Protein AF-A0A9D7LAS5-F1 (afdb_monomer_lite)

Radius of gyration: 12.35 Å; chains: 1; bounding box: 38×26×27 Å

Secondary structure (DSSP, 8-state):
--------TT--HHHHHHTT-S-SS-TTSS-HHHHHHHHHHHTT--HHHHHHHHT--HHHHHHHHHHHHHHHT-SSHHHHHHH--

Foldseek 3Di:
DDDPPPQDLPDDLQNLQVVVPDQLADPDLDDSNLSSLLVVLLVVDDLVRSCVVNNHDSVSSVVSCVVLCVSVVHDDSVVSSVPRD

pLDDT: mean 85.37, std 15.91, range [35.41, 98.0]

Sequence (85 aa):
MGALTHISATASWRELAAELAPAPFETGRLSPAEEVVCVHLRQGLSNREIAFALGKSERTVKNQVSACLAKYGVPTRARLIALLR

Structure (mmCIF, N/CA/C/O backbone):
data_AF-A0A9D7LAS5-F1
#
_entry.id   AF-A0A9D7LAS5-F1
#
loop_
_atom_site.group_PDB
_atom_site.id
_atom_site.type_symbol
_atom_site.label_atom_id
_atom_site.label_alt_id
_atom_site.label_comp_id
_atom_site.label_asym_id
_atom_site.label_entity_id
_atom_site.label_seq_id
_atom_site.pdbx_PDB_ins_code
_atom_site.Cartn_x
_atom_site.Cartn_y
_atom_site.Cartn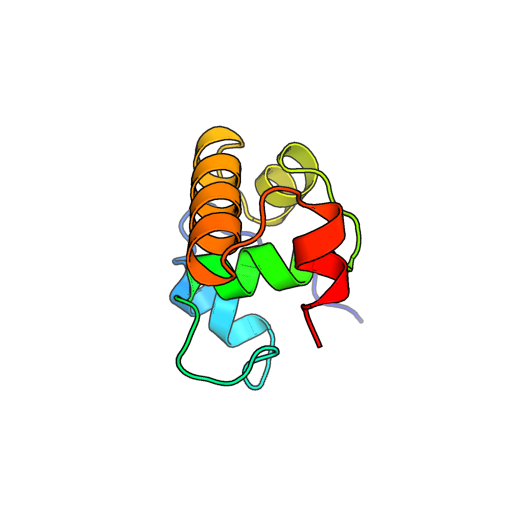_z
_atom_site.occupancy
_atom_site.B_iso_or_equiv
_atom_site.auth_seq_id
_atom_site.auth_comp_id
_atom_site.auth_asym_id
_atom_site.auth_atom_id
_atom_site.pdbx_PDB_model_num
ATOM 1 N N . MET A 1 1 ? -26.986 -10.818 1.899 1.00 35.41 1 MET A N 1
ATOM 2 C CA . MET A 1 1 ? -26.291 -10.833 3.205 1.00 35.41 1 MET A CA 1
ATOM 3 C C . MET A 1 1 ? -24.796 -10.697 2.947 1.00 35.41 1 MET A C 1
ATOM 5 O O . MET A 1 1 ? -24.113 -11.697 2.816 1.00 35.41 1 MET A O 1
ATOM 9 N N . GLY A 1 2 ? -24.305 -9.472 2.779 1.00 41.53 2 GLY A N 1
ATOM 10 C CA . GLY A 1 2 ? -22.875 -9.166 2.787 1.00 41.53 2 GLY A CA 1
ATOM 11 C C . GLY A 1 2 ? -22.724 -8.043 3.791 1.00 41.53 2 GLY A C 1
ATOM 12 O O . GLY A 1 2 ? -23.354 -7.003 3.611 1.00 41.53 2 GLY A O 1
ATOM 13 N N . ALA A 1 3 ? -22.061 -8.320 4.910 1.00 40.41 3 ALA A N 1
ATOM 14 C CA . ALA A 1 3 ? -21.933 -7.377 6.005 1.00 40.41 3 ALA A CA 1
ATOM 15 C C . ALA A 1 3 ? -21.360 -6.066 5.459 1.00 40.41 3 ALA A C 1
ATOM 17 O O . ALA A 1 3 ? -20.291 -6.060 4.856 1.00 40.41 3 ALA A O 1
ATOM 18 N N . LEU A 1 4 ? -22.085 -4.966 5.663 1.00 43.75 4 LEU A N 1
ATOM 19 C CA . LEU A 1 4 ? -21.491 -3.638 5.661 1.00 43.75 4 LEU A CA 1
ATOM 20 C C . LEU A 1 4 ? -20.535 -3.638 6.856 1.00 43.75 4 LEU A C 1
ATOM 22 O O . LEU A 1 4 ? -20.937 -3.324 7.975 1.00 43.75 4 LEU A O 1
ATOM 26 N N . THR A 1 5 ? -19.316 -4.139 6.647 1.00 53.75 5 THR A N 1
ATOM 27 C CA . THR A 1 5 ? -18.253 -4.130 7.643 1.00 53.75 5 THR A CA 1
ATOM 28 C C . THR A 1 5 ? -18.053 -2.680 8.032 1.00 53.75 5 THR A C 1
ATOM 30 O O . THR A 1 5 ? -17.735 -1.817 7.217 1.00 53.75 5 THR A O 1
ATOM 33 N N . HIS A 1 6 ? -18.385 -2.395 9.282 1.00 51.72 6 HIS A N 1
ATOM 34 C CA . HIS A 1 6 ? -18.307 -1.076 9.865 1.00 51.72 6 HIS A CA 1
ATOM 35 C C . HIS A 1 6 ? -16.832 -0.663 9.855 1.00 51.72 6 HIS A C 1
ATOM 37 O O . HIS A 1 6 ? -16.056 -1.128 10.687 1.00 51.72 6 HIS A O 1
ATOM 43 N N . ILE A 1 7 ? -16.428 0.156 8.878 1.00 58.16 7 ILE A N 1
ATOM 44 C CA . ILE A 1 7 ? -15.056 0.654 8.762 1.00 58.16 7 ILE A CA 1
ATOM 45 C C . ILE A 1 7 ? -14.838 1.606 9.937 1.00 58.16 7 ILE A C 1
ATOM 47 O O . ILE A 1 7 ? -15.103 2.806 9.857 1.00 58.16 7 ILE A O 1
ATOM 51 N N . SER A 1 8 ? -14.395 1.072 11.071 1.00 60.06 8 SER A N 1
ATOM 52 C CA . SER A 1 8 ? -13.957 1.921 12.163 1.00 60.06 8 SER A CA 1
ATOM 53 C C . SER A 1 8 ? -12.664 2.586 11.713 1.00 60.06 8 SER A C 1
ATOM 55 O O . SER A 1 8 ? -11.671 1.904 11.474 1.00 60.06 8 SER A O 1
ATOM 57 N N . ALA A 1 9 ? -12.631 3.917 11.614 1.00 62.72 9 ALA A N 1
ATOM 58 C CA . ALA A 1 9 ? -11.398 4.650 11.299 1.00 62.72 9 ALA A CA 1
ATOM 59 C C . ALA A 1 9 ? -10.233 4.274 12.251 1.00 62.72 9 ALA A C 1
ATOM 61 O O . ALA A 1 9 ? -9.053 4.369 11.892 1.00 62.72 9 ALA A O 1
ATOM 62 N N . THR A 1 10 ? -10.574 3.783 13.450 1.00 76.75 10 THR A N 1
ATOM 63 C CA . THR A 1 10 ? -9.657 3.293 14.485 1.00 76.75 10 THR A CA 1
ATOM 64 C C . THR A 1 10 ? -9.170 1.858 14.293 1.00 76.75 10 THR A C 1
ATOM 66 O O . THR A 1 10 ? -8.271 1.457 15.027 1.00 76.75 10 THR A O 1
ATOM 69 N N . ALA A 1 11 ? -9.705 1.098 13.329 1.00 83.56 11 ALA A N 1
ATOM 70 C CA . ALA A 1 11 ? -9.281 -0.276 13.083 1.00 83.56 11 ALA A CA 1
ATOM 71 C C . ALA A 1 11 ? -7.773 -0.314 12.813 1.00 83.56 11 ALA A C 1
ATOM 73 O O . ALA A 1 11 ? -7.235 0.45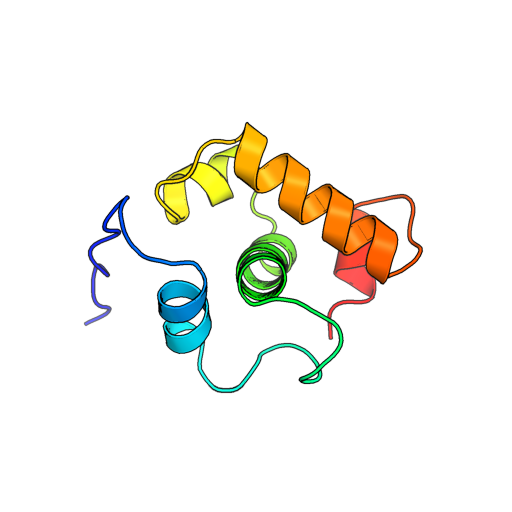2 11.992 1.00 83.56 11 ALA A O 1
ATOM 74 N N . SER A 1 12 ? -7.074 -1.178 13.540 1.00 90.88 12 SER A N 1
ATOM 75 C CA . SER A 1 12 ? -5.652 -1.394 13.335 1.00 90.88 12 SER A CA 1
ATOM 76 C C . SER A 1 12 ? -5.413 -2.145 12.027 1.00 90.88 12 SER A C 1
ATOM 78 O O . SER A 1 12 ? -6.262 -2.876 11.521 1.00 90.88 12 SER A O 1
ATOM 80 N N . TRP A 1 13 ? -4.206 -2.015 11.482 1.00 90.38 13 TRP A N 1
ATOM 81 C CA . TRP A 1 13 ? -3.816 -2.761 10.285 1.00 90.38 13 TRP A CA 1
ATOM 82 C C . TRP A 1 13 ? -3.859 -4.281 10.471 1.00 90.38 13 TRP A C 1
ATOM 84 O O . TRP A 1 13 ? -4.043 -4.994 9.494 1.00 90.38 13 TRP A O 1
ATOM 94 N N . ARG A 1 14 ? -3.697 -4.783 11.705 1.00 89.56 14 ARG A N 1
ATOM 95 C CA . ARG A 1 14 ? -3.794 -6.222 11.996 1.00 89.56 14 ARG A CA 1
ATOM 96 C C . ARG A 1 14 ? -5.229 -6.722 11.925 1.00 89.56 14 ARG A C 1
ATOM 98 O O . ARG A 1 14 ? -5.435 -7.812 11.414 1.00 89.56 14 ARG A O 1
ATOM 105 N N . GLU A 1 15 ? -6.186 -5.941 12.416 1.00 89.19 15 GLU A N 1
ATOM 106 C CA . GLU A 1 15 ? -7.610 -6.286 12.325 1.00 89.19 15 GLU A CA 1
ATOM 107 C C . GLU A 1 15 ? -8.052 -6.313 10.864 1.00 89.19 15 GLU A C 1
ATOM 109 O O . GLU A 1 15 ? -8.548 -7.334 10.401 1.00 89.19 15 GLU A O 1
ATOM 114 N N . LEU A 1 16 ? -7.732 -5.254 10.112 1.00 88.75 16 LEU A N 1
ATOM 115 C CA . LEU A 1 16 ? -8.016 -5.187 8.676 1.00 88.75 16 LEU A CA 1
ATOM 116 C C . LEU A 1 16 ? -7.376 -6.351 7.904 1.00 88.75 16 LEU A C 1
ATOM 118 O O . LEU A 1 16 ? -7.980 -6.882 6.981 1.00 88.75 16 LEU A O 1
ATOM 122 N N . ALA A 1 17 ? -6.156 -6.760 8.266 1.00 88.06 17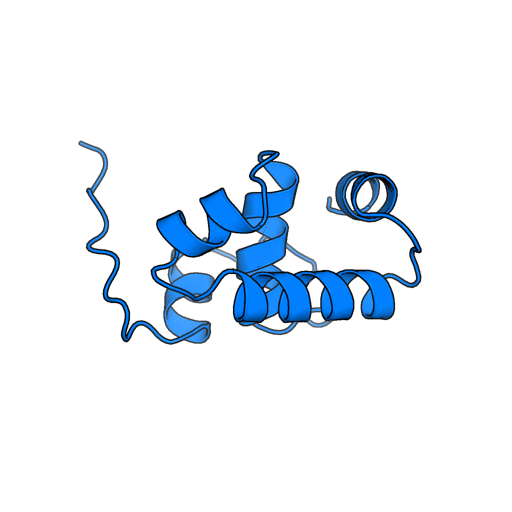 ALA A N 1
ATOM 123 C CA . ALA A 1 17 ? -5.498 -7.905 7.638 1.00 88.06 17 ALA A CA 1
ATOM 124 C C . ALA A 1 17 ? -6.162 -9.239 8.013 1.00 88.06 1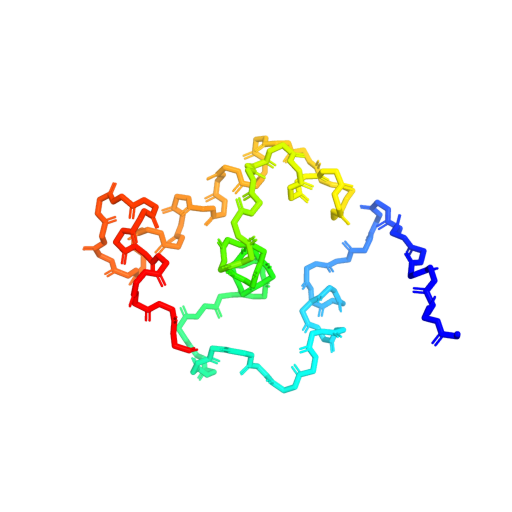7 ALA A C 1
ATOM 126 O O . ALA A 1 17 ? -6.313 -10.104 7.156 1.00 88.06 17 ALA A O 1
ATOM 127 N N . ALA A 1 18 ? -6.585 -9.405 9.269 1.00 85.50 18 ALA A N 1
ATOM 128 C CA . ALA A 1 18 ? -7.259 -10.615 9.737 1.00 85.50 18 ALA A CA 1
ATOM 129 C C . ALA A 1 18 ? -8.631 -10.824 9.070 1.00 85.50 18 ALA A C 1
ATOM 131 O O . ALA A 1 18 ? -9.032 -11.965 8.839 1.00 85.50 18 ALA A O 1
ATOM 132 N N . GLU A 1 19 ? -9.330 -9.741 8.717 1.00 86.25 19 GLU A N 1
ATOM 133 C CA . GLU A 1 19 ? -10.605 -9.785 7.987 1.00 86.25 19 GLU A CA 1
ATOM 134 C C . GLU A 1 19 ? -10.468 -10.312 6.547 1.00 86.25 19 GLU A C 1
ATOM 136 O O . GLU A 1 19 ? -11.446 -10.786 5.973 1.00 86.25 19 GLU A O 1
ATOM 141 N N . LEU A 1 20 ? -9.263 -10.286 5.962 1.00 80.75 20 LEU A N 1
ATOM 142 C CA . LEU A 1 20 ? -9.009 -10.715 4.581 1.00 80.75 20 LEU A CA 1
ATOM 143 C C . LEU A 1 20 ? -8.864 -12.245 4.405 1.00 80.75 20 LEU A C 1
ATOM 145 O O . LEU A 1 20 ? -8.586 -12.690 3.292 1.00 80.75 20 LEU A O 1
ATOM 149 N N . ALA A 1 21 ? -9.116 -13.047 5.454 1.00 67.00 21 ALA A N 1
ATOM 150 C CA . ALA A 1 21 ? -8.956 -14.515 5.480 1.00 67.00 21 ALA A CA 1
ATOM 151 C C . ALA A 1 21 ? -7.476 -14.961 5.260 1.00 67.00 21 ALA A C 1
ATOM 153 O O . ALA A 1 21 ? -6.605 -14.089 5.297 1.00 67.00 21 ALA A O 1
ATOM 154 N N . PRO A 1 22 ? -7.105 -16.271 5.179 1.00 61.19 22 PRO A N 1
ATOM 155 C CA . PRO A 1 22 ? -5.704 -16.676 5.328 1.00 61.19 22 PRO A CA 1
ATOM 156 C C . PRO A 1 22 ? -4.829 -15.996 4.275 1.00 61.19 22 PRO A C 1
ATOM 158 O O . PRO A 1 22 ? -5.140 -16.047 3.087 1.00 61.19 22 PRO A O 1
ATOM 161 N N . ALA A 1 23 ? -3.788 -15.334 4.787 1.00 61.91 23 ALA A N 1
ATOM 162 C CA . ALA A 1 23 ? -2.896 -14.394 4.122 1.00 61.91 23 ALA A CA 1
ATOM 163 C C . ALA A 1 23 ? -2.919 -14.490 2.585 1.00 61.91 23 ALA A C 1
ATOM 165 O O . ALA A 1 23 ? -2.370 -15.436 2.013 1.00 61.91 23 ALA A O 1
ATOM 166 N N . PRO A 1 24 ? -3.513 -13.501 1.896 1.00 64.50 24 PRO A N 1
ATOM 167 C CA . PRO A 1 24 ? -3.603 -13.503 0.438 1.00 64.50 24 PRO A CA 1
ATOM 168 C C . PRO A 1 24 ? -2.235 -13.375 -0.252 1.00 64.50 24 PRO A C 1
ATOM 170 O O . PRO A 1 24 ? -2.164 -13.427 -1.476 1.00 64.50 24 PRO A O 1
ATOM 173 N N . PHE A 1 25 ? -1.159 -13.192 0.517 1.00 71.56 25 PHE A N 1
ATOM 174 C CA . PHE A 1 25 ? 0.220 -13.154 0.054 1.00 71.56 25 PHE A CA 1
ATOM 175 C C . PHE A 1 25 ? 1.049 -14.144 0.864 1.00 71.56 25 PHE A C 1
ATOM 177 O O . PHE A 1 25 ? 0.787 -14.340 2.047 1.00 71.56 25 PHE A O 1
ATOM 184 N N . GLU A 1 26 ? 2.068 -14.734 0.233 1.00 66.19 26 GLU A N 1
ATOM 185 C CA . GLU A 1 26 ? 3.026 -15.639 0.882 1.00 66.19 26 GLU A CA 1
ATOM 186 C C . GLU A 1 26 ? 3.496 -15.037 2.221 1.00 66.19 26 GLU A C 1
ATOM 188 O O . GLU A 1 26 ? 4.241 -14.046 2.259 1.00 66.19 26 GLU A O 1
ATOM 193 N N . THR A 1 27 ? 2.988 -15.616 3.315 1.00 56.03 27 THR A N 1
ATOM 194 C CA . THR A 1 27 ? 3.135 -15.138 4.694 1.00 56.03 27 THR A CA 1
ATOM 195 C C . THR A 1 27 ? 4.604 -14.925 5.019 1.00 56.03 27 THR A C 1
ATOM 197 O O . THR A 1 27 ? 5.356 -15.887 5.158 1.00 56.03 27 THR A O 1
ATOM 200 N N . GLY A 1 28 ? 5.023 -13.667 5.154 1.00 63.56 28 GLY A N 1
ATOM 201 C CA . GLY A 1 28 ? 6.355 -13.322 5.659 1.00 63.56 28 GLY A CA 1
ATOM 202 C C . GLY A 1 28 ? 7.079 -12.204 4.915 1.00 63.56 28 GLY A C 1
ATOM 203 O O . GLY A 1 28 ? 8.015 -11.630 5.466 1.00 63.56 28 GLY A O 1
ATOM 204 N N . ARG A 1 29 ? 6.659 -11.839 3.695 1.00 76.62 29 ARG A N 1
ATOM 205 C CA . ARG A 1 29 ? 7.277 -10.709 2.968 1.00 76.62 29 ARG A CA 1
ATOM 206 C C . ARG A 1 29 ? 6.652 -9.353 3.292 1.00 76.62 29 ARG A C 1
ATOM 208 O O . ARG A 1 29 ? 7.359 -8.342 3.329 1.00 76.62 29 ARG A O 1
ATOM 215 N N . LEU A 1 30 ? 5.345 -9.328 3.523 1.00 87.81 30 LEU A N 1
ATOM 216 C CA . LEU A 1 30 ? 4.579 -8.108 3.749 1.00 87.81 30 LEU A CA 1
ATOM 217 C C . LEU A 1 30 ? 4.169 -7.961 5.217 1.00 87.81 30 LEU A C 1
ATOM 219 O O . LEU A 1 30 ? 3.992 -8.933 5.941 1.00 87.81 30 LEU A O 1
ATOM 223 N N . SER A 1 31 ? 4.067 -6.713 5.655 1.00 91.62 31 SER A N 1
ATOM 224 C CA . SER A 1 31 ? 3.444 -6.321 6.913 1.00 91.62 31 SER A CA 1
ATOM 225 C C . SER A 1 31 ? 1.918 -6.303 6.758 1.00 91.62 31 SER A C 1
ATOM 227 O O . SER A 1 31 ? 1.437 -6.126 5.637 1.00 91.62 31 SER A O 1
ATOM 229 N N . PRO A 1 32 ? 1.149 -6.340 7.861 1.00 91.38 32 PR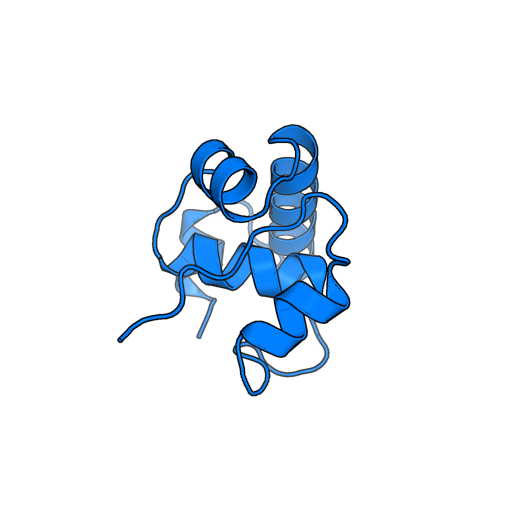O A N 1
ATOM 230 C CA . PRO A 1 32 ? -0.314 -6.319 7.796 1.00 91.38 32 PRO A CA 1
ATOM 231 C C . PRO A 1 32 ? -0.880 -5.150 6.976 1.00 91.38 32 PRO A C 1
ATOM 233 O O . PRO A 1 32 ? -1.831 -5.307 6.218 1.00 91.38 32 PRO A O 1
ATOM 236 N N . ALA A 1 33 ? -0.267 -3.965 7.074 1.00 92.81 33 ALA A N 1
ATOM 237 C CA . ALA A 1 33 ? -0.704 -2.794 6.315 1.00 92.81 33 ALA A CA 1
ATOM 238 C C . ALA A 1 33 ? -0.474 -2.951 4.805 1.00 92.81 33 ALA A C 1
ATOM 240 O O . ALA A 1 33 ? -1.302 -2.542 3.991 1.00 92.81 33 ALA A O 1
ATOM 241 N N . GLU A 1 34 ? 0.659 -3.541 4.433 1.00 93.94 34 GLU A N 1
ATOM 242 C CA . GLU A 1 34 ? 1.031 -3.768 3.040 1.00 93.94 34 GLU A CA 1
ATOM 243 C C . GLU A 1 34 ? 0.176 -4.869 2.410 1.00 93.94 34 GLU A C 1
ATOM 245 O O . GLU A 1 34 ? -0.226 -4.718 1.260 1.00 93.94 34 GLU A O 1
ATOM 250 N N . GLU A 1 35 ? -0.151 -5.931 3.154 1.00 92.25 35 GLU A N 1
ATOM 251 C CA . GLU A 1 35 ? -1.078 -6.976 2.704 1.00 92.25 35 GLU A CA 1
ATOM 252 C C . GLU A 1 35 ? -2.452 -6.380 2.397 1.00 92.25 35 GLU A C 1
ATOM 254 O O . GLU A 1 35 ? -2.958 -6.518 1.282 1.00 92.25 35 GLU A O 1
ATOM 259 N N . VAL A 1 36 ? -3.019 -5.628 3.345 1.00 93.56 36 VAL A N 1
ATOM 260 C CA . VAL A 1 36 ? -4.321 -4.977 3.164 1.00 93.56 36 VAL A CA 1
ATOM 261 C C . VAL A 1 36 ? -4.315 -4.095 1.919 1.00 93.56 36 VAL A C 1
ATOM 263 O O . VAL A 1 36 ? -5.207 -4.198 1.076 1.00 93.56 36 VAL A O 1
ATOM 266 N N . VAL A 1 37 ? -3.291 -3.257 1.747 1.00 95.12 37 VAL A N 1
ATOM 267 C CA . VAL A 1 37 ? -3.187 -2.388 0.570 1.00 95.12 37 VAL A CA 1
ATOM 268 C C . VAL A 1 37 ? -3.009 -3.200 -0.715 1.00 95.12 37 VAL A C 1
ATOM 270 O O . VAL A 1 37 ? -3.688 -2.912 -1.699 1.00 95.12 37 VAL A O 1
ATOM 273 N N . CYS A 1 38 ? -2.170 -4.239 -0.725 1.00 93.94 38 CYS A N 1
ATOM 274 C CA . CYS A 1 38 ? -1.948 -5.081 -1.901 1.00 93.94 38 CYS A CA 1
ATOM 275 C C . CYS A 1 38 ? -3.223 -5.796 -2.370 1.00 93.94 38 CYS A C 1
ATOM 277 O O . CYS A 1 38 ? -3.439 -5.887 -3.580 1.00 93.94 38 CYS A O 1
ATOM 279 N N . VAL A 1 39 ? -4.104 -6.232 -1.460 1.00 93.19 39 VAL A N 1
ATOM 280 C CA . VAL A 1 39 ? -5.412 -6.798 -1.842 1.00 93.19 39 VAL A CA 1
ATOM 281 C C . VAL A 1 39 ? -6.227 -5.798 -2.657 1.00 93.19 39 VAL A C 1
ATOM 283 O O . VAL A 1 39 ? -6.722 -6.129 -3.734 1.00 93.19 39 VAL A O 1
ATOM 286 N N . HIS A 1 40 ? -6.314 -4.552 -2.196 1.00 94.50 40 HIS A N 1
ATOM 287 C CA . HIS A 1 40 ? -7.081 -3.529 -2.900 1.00 94.50 40 HIS A CA 1
ATOM 288 C C . HIS A 1 40 ? -6.388 -3.063 -4.192 1.00 94.50 40 HIS A C 1
ATOM 290 O O . HIS A 1 40 ? -7.051 -2.727 -5.173 1.00 94.50 40 HIS A O 1
ATOM 296 N N . LEU A 1 41 ? -5.049 -3.090 -4.246 1.00 94.62 41 LEU A N 1
ATOM 297 C CA . LEU A 1 41 ? -4.310 -2.820 -5.482 1.00 94.62 41 LEU A CA 1
ATOM 298 C C . LEU A 1 41 ? -4.653 -3.831 -6.583 1.00 94.62 41 LEU A C 1
ATOM 300 O O . LEU A 1 41 ? -4.854 -3.407 -7.722 1.00 94.62 41 LEU A O 1
ATOM 304 N N . ARG A 1 42 ? -4.751 -5.132 -6.258 1.00 92.75 42 ARG A N 1
ATOM 305 C CA . ARG A 1 42 ? -5.152 -6.193 -7.210 1.00 92.75 42 ARG A CA 1
ATOM 306 C C . ARG A 1 42 ? -6.555 -5.982 -7.764 1.00 92.75 42 ARG A C 1
ATOM 308 O O . ARG A 1 42 ? -6.803 -6.287 -8.923 1.00 92.75 42 ARG A O 1
ATOM 315 N N . GLN A 1 43 ? -7.445 -5.432 -6.948 1.00 92.06 43 GLN A N 1
ATOM 316 C CA . GLN A 1 43 ? -8.805 -5.074 -7.347 1.00 92.06 43 GLN A CA 1
ATOM 317 C C . GLN A 1 43 ? -8.861 -3.797 -8.210 1.00 92.06 43 GLN A C 1
ATOM 319 O O . GLN A 1 43 ? -9.928 -3.415 -8.675 1.00 92.06 43 GLN A O 1
ATOM 324 N N . GLY A 1 44 ? -7.728 -3.120 -8.435 1.00 94.31 44 GLY A N 1
ATOM 325 C CA . GLY A 1 44 ? -7.646 -1.932 -9.285 1.00 94.31 44 GLY A CA 1
ATOM 326 C C . GLY A 1 44 ? -7.900 -0.601 -8.570 1.00 94.31 44 GLY A C 1
ATOM 327 O O . GLY A 1 44 ? -7.783 0.437 -9.215 1.00 94.31 44 GLY A O 1
ATOM 328 N N . LEU A 1 45 ? -8.145 -0.588 -7.253 1.00 96.69 45 LEU A N 1
ATOM 329 C CA . LEU A 1 45 ? -8.512 0.637 -6.526 1.00 96.69 45 LEU A CA 1
ATOM 330 C C . LEU A 1 45 ? -7.356 1.643 -6.461 1.00 96.69 45 LEU A C 1
ATOM 332 O O . LEU A 1 45 ? -6.223 1.300 -6.105 1.00 96.69 45 LEU A O 1
ATOM 336 N N . SER A 1 46 ? -7.624 2.911 -6.749 1.00 97.38 46 SER A N 1
ATOM 337 C CA . SER A 1 46 ? -6.691 4.024 -6.554 1.00 97.38 46 SER A CA 1
ATOM 338 C C . SER A 1 46 ? -6.374 4.261 -5.071 1.00 97.38 46 SER A C 1
ATOM 340 O O . SER A 1 46 ? -7.116 3.844 -4.187 1.00 97.38 46 SER A O 1
ATOM 342 N N . ASN A 1 47 ? -5.291 4.986 -4.764 1.00 97.75 47 ASN A N 1
ATOM 343 C CA . ASN A 1 47 ? -4.927 5.282 -3.368 1.00 97.75 47 ASN A CA 1
ATOM 344 C C . ASN A 1 47 ? -6.054 5.993 -2.604 1.00 97.75 47 ASN A C 1
ATOM 346 O O . ASN A 1 47 ? -6.226 5.753 -1.411 1.00 97.75 47 ASN A O 1
ATOM 350 N N . ARG A 1 48 ? -6.819 6.844 -3.296 1.00 97.62 48 ARG A N 1
ATOM 351 C CA . ARG A 1 48 ? -7.973 7.551 -2.742 1.00 97.62 48 ARG A CA 1
ATOM 352 C C . ARG A 1 48 ? -9.124 6.599 -2.417 1.00 97.62 48 ARG A C 1
ATOM 354 O O . ARG A 1 48 ? -9.706 6.710 -1.344 1.00 97.62 48 ARG A O 1
ATOM 361 N N . GLU A 1 49 ? -9.433 5.660 -3.307 1.00 97.38 49 GLU A N 1
ATOM 362 C CA . GLU A 1 49 ? -10.491 4.667 -3.076 1.00 97.38 49 GLU A CA 1
ATOM 363 C C . GLU A 1 49 ? -10.108 3.690 -1.961 1.00 97.38 49 GLU A C 1
ATOM 365 O O . GLU A 1 49 ? -10.930 3.398 -1.101 1.00 97.38 49 GLU A O 1
ATOM 370 N N . ILE A 1 50 ? -8.842 3.263 -1.903 1.00 95.94 50 ILE A N 1
ATOM 371 C CA . ILE A 1 50 ? -8.314 2.450 -0.796 1.00 95.94 50 ILE A CA 1
ATOM 372 C C . ILE A 1 50 ? -8.404 3.221 0.525 1.00 95.94 50 ILE A C 1
ATOM 374 O O . ILE A 1 50 ? -8.824 2.679 1.542 1.00 95.94 50 ILE A O 1
ATOM 378 N N . ALA A 1 51 ? -8.009 4.495 0.525 1.00 95.44 51 ALA A N 1
ATOM 379 C CA . ALA A 1 51 ? -8.066 5.343 1.710 1.00 95.44 51 ALA A CA 1
ATOM 380 C C . ALA A 1 51 ? -9.499 5.467 2.238 1.00 95.44 51 ALA A C 1
ATOM 382 O O . ALA A 1 51 ? -9.727 5.296 3.435 1.00 95.44 51 ALA A O 1
ATOM 383 N N . PHE A 1 52 ? -10.455 5.683 1.334 1.00 94.69 52 PHE A N 1
ATOM 384 C CA . PHE A 1 52 ? -11.877 5.706 1.653 1.00 94.69 52 PHE A CA 1
ATOM 385 C C . PHE A 1 52 ? -12.368 4.354 2.194 1.00 94.69 52 PHE A C 1
ATOM 387 O O . PHE A 1 52 ? -12.977 4.318 3.259 1.00 94.69 52 PHE A O 1
ATOM 394 N N . ALA A 1 53 ? -12.034 3.249 1.520 1.00 92.00 53 ALA A N 1
ATOM 395 C CA . ALA A 1 53 ? -12.437 1.898 1.914 1.00 92.00 53 ALA A CA 1
ATOM 396 C C . ALA A 1 53 ? -11.886 1.469 3.285 1.00 92.00 53 ALA A C 1
ATOM 398 O O . ALA A 1 53 ? -12.515 0.682 3.980 1.00 92.00 53 ALA A O 1
ATOM 399 N N . LEU A 1 54 ? -10.723 1.987 3.689 1.00 91.94 54 LEU A N 1
ATOM 400 C CA . LEU A 1 54 ? -10.054 1.610 4.939 1.00 91.94 54 LEU A CA 1
ATOM 401 C C . LEU A 1 54 ? -10.185 2.657 6.054 1.00 91.94 54 LEU A C 1
ATOM 403 O O . LEU A 1 54 ? -9.614 2.480 7.132 1.00 91.94 54 LEU A O 1
ATOM 407 N N . GLY A 1 55 ? -10.859 3.784 5.796 1.00 92.44 55 GLY A N 1
ATOM 408 C CA . GLY A 1 55 ? -10.925 4.903 6.739 1.00 92.44 55 GLY A CA 1
ATOM 409 C C . GLY A 1 55 ? -9.544 5.485 7.076 1.00 92.44 55 GLY A C 1
ATOM 410 O O . GLY A 1 55 ? -9.290 5.876 8.216 1.00 92.44 55 GLY A O 1
ATOM 411 N N . LYS A 1 56 ? -8.617 5.500 6.108 1.00 93.56 56 LYS A N 1
ATOM 412 C CA . LYS A 1 56 ? -7.244 6.019 6.255 1.00 93.56 56 LYS A CA 1
ATOM 413 C C . LYS A 1 56 ? -7.036 7.266 5.403 1.00 93.56 56 LYS A C 1
ATOM 415 O O . LYS A 1 56 ? -7.829 7.584 4.526 1.00 93.56 56 LYS A O 1
ATOM 420 N N . SER A 1 57 ? -5.935 7.980 5.638 1.00 95.38 57 SER A N 1
ATOM 421 C CA . SER A 1 57 ? -5.547 9.080 4.749 1.00 95.38 57 SER A CA 1
ATOM 422 C C . SER A 1 57 ? -4.933 8.547 3.451 1.00 95.38 57 SER A C 1
ATOM 424 O O . SER A 1 57 ? -4.194 7.559 3.462 1.00 95.38 57 SER A O 1
ATOM 426 N N . GLU A 1 58 ? -5.152 9.247 2.337 1.00 97.38 58 GLU A N 1
ATOM 427 C CA . GLU A 1 58 ? -4.514 8.919 1.054 1.00 97.38 58 GLU A CA 1
ATOM 428 C C . GLU A 1 58 ? -2.981 8.937 1.153 1.00 97.38 58 GLU A C 1
ATOM 430 O O . GLU A 1 58 ? -2.301 8.096 0.564 1.00 97.38 58 GLU A O 1
ATOM 435 N N . ARG A 1 59 ? -2.418 9.838 1.971 1.00 97.75 59 ARG A N 1
ATOM 436 C CA . ARG A 1 59 ? -0.978 9.874 2.264 1.00 97.75 59 ARG A CA 1
ATOM 437 C C . ARG A 1 59 ? -0.504 8.580 2.923 1.00 97.75 59 ARG A C 1
ATOM 439 O O . ARG A 1 59 ? 0.543 8.062 2.544 1.00 97.75 59 ARG A O 1
ATOM 446 N N . THR A 1 60 ? -1.260 8.063 3.890 1.00 96.75 60 THR A N 1
ATOM 447 C CA . THR A 1 60 ? -0.943 6.798 4.562 1.00 96.75 60 THR A CA 1
ATOM 448 C C . THR A 1 60 ? -0.936 5.656 3.556 1.00 96.75 60 THR A C 1
ATOM 450 O O . THR A 1 60 ? 0.039 4.913 3.507 1.00 96.75 60 THR A O 1
ATOM 453 N N . VAL A 1 61 ? -1.968 5.557 2.712 1.00 97.38 61 VAL A N 1
ATOM 454 C CA . VAL A 1 61 ? -2.036 4.526 1.667 1.00 97.38 61 VAL A CA 1
ATOM 455 C C . VAL A 1 61 ? -0.866 4.653 0.699 1.00 97.38 61 VAL A C 1
ATOM 457 O O . VAL A 1 61 ? -0.187 3.664 0.442 1.00 97.38 61 VAL A O 1
ATOM 460 N N . LYS A 1 62 ? -0.562 5.865 0.220 1.00 97.88 62 LYS A N 1
ATOM 461 C CA . LYS A 1 62 ? 0.582 6.111 -0.666 1.00 97.88 62 LYS A CA 1
ATOM 462 C C . LYS A 1 62 ? 1.889 5.592 -0.063 1.00 97.88 62 LYS A C 1
ATOM 464 O O . LYS A 1 62 ? 2.646 4.927 -0.762 1.00 97.88 62 LYS A O 1
ATOM 469 N N . ASN A 1 63 ? 2.130 5.850 1.222 1.00 98.00 63 ASN A N 1
ATOM 470 C CA . ASN A 1 63 ? 3.327 5.363 1.909 1.00 98.00 63 ASN A CA 1
ATOM 471 C C . ASN A 1 63 ? 3.383 3.827 1.940 1.00 98.00 63 ASN A C 1
ATOM 473 O O . ASN A 1 63 ? 4.446 3.262 1.695 1.00 98.00 63 ASN A O 1
ATOM 477 N N . GLN A 1 64 ? 2.252 3.156 2.183 1.00 97.31 64 GLN A N 1
ATOM 478 C CA . GLN A 1 64 ? 2.192 1.692 2.140 1.00 97.31 64 GLN A CA 1
ATOM 479 C C . GLN A 1 64 ? 2.438 1.155 0.725 1.00 97.31 64 GLN A C 1
ATOM 481 O O . GLN A 1 64 ? 3.213 0.218 0.558 1.00 97.31 64 GLN A O 1
ATOM 486 N N . VAL A 1 65 ? 1.864 1.778 -0.311 1.00 97.25 65 VAL A N 1
ATOM 487 C CA . VAL A 1 65 ? 2.129 1.402 -1.712 1.00 97.25 65 VAL A CA 1
ATOM 488 C C . VAL A 1 65 ? 3.615 1.553 -2.043 1.00 97.25 65 VAL A C 1
ATOM 490 O O . VAL A 1 65 ? 4.201 0.649 -2.633 1.00 97.25 65 VAL A O 1
ATOM 493 N N . SER A 1 66 ? 4.252 2.653 -1.631 1.00 97.81 66 SER A N 1
ATOM 494 C CA . SER A 1 66 ? 5.696 2.853 -1.804 1.00 97.81 66 SER A CA 1
ATOM 495 C C . SER A 1 66 ? 6.527 1.775 -1.102 1.00 97.81 66 SER A C 1
ATOM 497 O O . SER A 1 66 ? 7.485 1.278 -1.692 1.00 97.81 66 SER A O 1
ATOM 499 N N . ALA A 1 67 ? 6.149 1.371 0.114 1.00 96.44 67 ALA A N 1
ATOM 500 C CA . ALA A 1 67 ? 6.811 0.280 0.827 1.00 96.44 67 ALA A CA 1
ATOM 501 C C . ALA A 1 67 ? 6.645 -1.069 0.101 1.00 96.44 67 ALA A C 1
ATOM 503 O O . ALA A 1 67 ? 7.621 -1.802 -0.058 1.00 96.44 67 ALA A O 1
ATOM 504 N N . CYS A 1 68 ? 5.454 -1.353 -0.439 1.00 95.00 68 CYS A N 1
ATOM 505 C CA . CYS A 1 68 ? 5.210 -2.543 -1.260 1.00 95.00 68 CYS A CA 1
ATOM 506 C C . CYS A 1 68 ? 6.110 -2.553 -2.505 1.00 95.00 68 CYS A C 1
ATOM 508 O O . CYS A 1 68 ? 6.802 -3.534 -2.762 1.00 95.00 68 CYS A O 1
ATOM 510 N N . LEU A 1 69 ? 6.159 -1.447 -3.256 1.00 95.56 69 LEU A N 1
ATOM 511 C CA . LEU A 1 69 ? 7.023 -1.309 -4.437 1.00 95.56 69 LEU A CA 1
ATOM 512 C C . LEU A 1 69 ? 8.495 -1.584 -4.102 1.00 95.56 69 LEU A C 1
ATOM 514 O O . LEU A 1 69 ? 9.151 -2.355 -4.804 1.00 95.56 69 LEU A O 1
ATOM 518 N N . ALA A 1 70 ? 8.986 -1.012 -2.998 1.00 95.69 70 ALA A N 1
ATOM 519 C CA . ALA A 1 70 ? 10.351 -1.218 -2.527 1.00 95.69 70 ALA A CA 1
ATOM 520 C C . ALA A 1 70 ? 10.623 -2.687 -2.155 1.00 95.69 70 ALA A C 1
ATOM 522 O O . ALA A 1 70 ? 11.624 -3.249 -2.594 1.00 95.69 70 ALA A O 1
ATOM 523 N N . LYS A 1 71 ? 9.716 -3.339 -1.416 1.00 92.88 71 LYS A N 1
ATOM 524 C CA . LYS A 1 71 ? 9.864 -4.746 -1.001 1.00 92.88 71 LYS A CA 1
ATOM 525 C C . LYS A 1 71 ? 9.819 -5.740 -2.158 1.00 92.88 71 LYS A C 1
ATOM 527 O O . LYS A 1 71 ? 10.509 -6.755 -2.114 1.00 92.88 71 LYS A O 1
ATOM 532 N N . TYR A 1 72 ? 9.034 -5.450 -3.192 1.00 91.75 72 TYR A N 1
ATOM 533 C CA . TYR A 1 72 ? 9.005 -6.253 -4.416 1.00 91.75 72 TYR A CA 1
ATOM 534 C C . TYR A 1 72 ? 10.099 -5.861 -5.421 1.00 91.75 72 TYR A C 1
ATOM 536 O O . TYR A 1 72 ? 10.259 -6.545 -6.430 1.00 91.75 72 TYR A O 1
ATOM 544 N N . GLY A 1 73 ? 10.858 -4.787 -5.166 1.00 94.44 73 GLY A N 1
ATOM 545 C CA . GLY A 1 73 ? 11.920 -4.315 -6.056 1.00 94.44 73 GLY A CA 1
ATOM 546 C C . GLY A 1 73 ? 11.400 -3.851 -7.418 1.00 94.44 73 GLY A C 1
ATOM 547 O O . GLY A 1 73 ? 12.059 -4.055 -8.437 1.00 94.44 73 GLY A O 1
ATOM 548 N N . VAL A 1 74 ? 10.196 -3.270 -7.462 1.00 95.6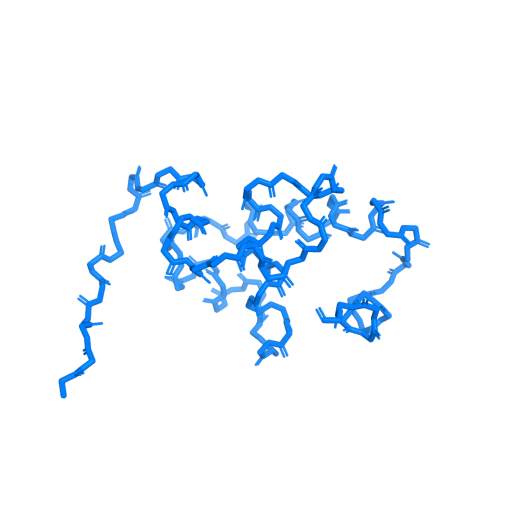9 74 VAL A N 1
ATOM 549 C CA . VAL A 1 74 ? 9.542 -2.861 -8.710 1.00 95.69 74 VAL A CA 1
ATOM 550 C C . VAL A 1 74 ? 9.259 -1.359 -8.742 1.00 95.69 74 VAL A C 1
ATOM 552 O O . VAL A 1 74 ? 8.826 -0.791 -7.743 1.00 95.69 74 VAL A O 1
ATOM 555 N N . PRO A 1 75 ? 9.447 -0.695 -9.896 1.00 96.12 75 PRO A N 1
ATOM 556 C CA . PRO A 1 75 ? 9.308 0.757 -9.987 1.00 96.12 75 PRO A CA 1
ATOM 557 C C . PRO A 1 75 ? 7.860 1.228 -10.157 1.00 96.12 75 PRO A C 1
ATOM 559 O O . PRO A 1 75 ? 7.576 2.407 -9.967 1.00 96.12 75 PRO A O 1
ATOM 562 N N . THR A 1 76 ? 6.939 0.346 -10.559 1.00 96.81 76 THR A N 1
ATOM 563 C CA . THR A 1 76 ? 5.576 0.745 -10.925 1.00 96.81 76 THR A CA 1
ATOM 564 C C . THR A 1 76 ? 4.515 -0.117 -10.268 1.00 96.81 76 THR A C 1
ATOM 566 O O . THR A 1 76 ? 4.668 -1.327 -10.095 1.00 96.81 76 THR A O 1
ATOM 569 N N . ARG A 1 77 ? 3.375 0.521 -9.980 1.00 95.38 77 ARG A N 1
ATOM 570 C CA . ARG A 1 77 ? 2.158 -0.135 -9.491 1.00 95.38 77 ARG A CA 1
ATOM 571 C C . ARG A 1 77 ? 1.709 -1.272 -10.409 1.00 95.38 77 ARG A C 1
ATOM 573 O O . ARG A 1 77 ? 1.348 -2.330 -9.915 1.00 95.38 77 ARG A O 1
ATOM 580 N N . ALA A 1 78 ? 1.743 -1.069 -11.726 1.00 95.44 78 ALA A N 1
ATOM 581 C CA . ALA A 1 78 ? 1.342 -2.098 -12.684 1.00 95.44 78 ALA A CA 1
ATOM 582 C C . ALA A 1 78 ? 2.228 -3.351 -12.576 1.00 95.44 78 ALA A C 1
ATOM 584 O O . ALA A 1 78 ? 1.716 -4.467 -12.543 1.00 95.44 78 ALA A O 1
ATOM 585 N N . ARG A 1 79 ? 3.551 -3.169 -12.439 1.00 95.12 79 ARG A N 1
ATOM 586 C CA . ARG A 1 79 ? 4.483 -4.287 -12.252 1.00 95.12 79 ARG A CA 1
ATOM 587 C C . ARG A 1 79 ? 4.297 -4.968 -10.898 1.00 95.12 79 ARG A C 1
ATOM 589 O O . ARG A 1 79 ? 4.397 -6.185 -10.837 1.00 95.12 79 ARG A O 1
ATOM 596 N N . LEU A 1 80 ? 3.997 -4.207 -9.843 1.00 93.75 80 LEU A N 1
ATOM 597 C CA . LEU A 1 80 ? 3.619 -4.773 -8.547 1.00 93.75 80 LEU A CA 1
ATOM 598 C C . LEU A 1 80 ? 2.386 -5.664 -8.683 1.00 93.75 80 LEU A C 1
ATOM 600 O O . LEU A 1 80 ? 2.475 -6.836 -8.352 1.00 93.75 80 LEU A O 1
ATOM 604 N N . ILE A 1 81 ? 1.286 -5.148 -9.240 1.00 93.19 81 ILE A N 1
ATOM 605 C CA . ILE A 1 81 ? 0.034 -5.901 -9.422 1.00 93.19 81 ILE A CA 1
ATOM 606 C C . ILE A 1 81 ? 0.264 -7.194 -10.215 1.00 93.19 81 ILE A C 1
ATOM 608 O O . ILE A 1 81 ? -0.249 -8.232 -9.820 1.00 93.19 81 ILE A O 1
ATOM 612 N N . ALA A 1 82 ? 1.084 -7.164 -11.270 1.00 91.88 82 ALA A N 1
ATOM 613 C CA . ALA A 1 82 ? 1.417 -8.358 -12.052 1.00 91.88 82 ALA A CA 1
ATOM 614 C C . ALA A 1 82 ? 2.197 -9.437 -11.265 1.00 91.88 82 ALA A C 1
ATOM 616 O O . ALA A 1 82 ? 2.206 -10.599 -11.666 1.00 91.88 82 ALA A O 1
ATOM 617 N N . LEU A 1 83 ? 2.874 -9.068 -10.171 1.00 89.38 83 LEU A N 1
ATOM 618 C CA . LEU A 1 83 ? 3.601 -9.991 -9.289 1.00 89.38 83 LEU A CA 1
ATOM 619 C C . LEU A 1 83 ? 2.779 -10.460 -8.084 1.00 89.38 83 LEU A C 1
ATOM 621 O O . LEU A 1 83 ? 3.176 -11.429 -7.435 1.00 89.38 83 LEU A O 1
ATOM 625 N N . LEU A 1 84 ? 1.679 -9.777 -7.762 1.00 86.44 84 LEU A N 1
ATOM 626 C CA . LEU A 1 84 ? 0.770 -10.172 -6.693 1.00 86.44 84 LEU A CA 1
ATOM 627 C C . LEU A 1 84 ? -0.014 -11.412 -7.156 1.00 86.44 84 LEU A C 1
ATOM 629 O O . LEU A 1 84 ? -0.898 -11.306 -8.003 1.00 86.44 84 LEU A O 1
ATOM 633 N N . ARG A 1 85 ? 0.349 -12.588 -6.634 1.00 70.06 85 ARG A N 1
ATOM 634 C CA . ARG A 1 85 ? -0.269 -13.883 -6.968 1.00 70.06 85 ARG A CA 1
ATOM 635 C C . ARG A 1 85 ? -1.423 -14.183 -6.042 1.00 70.06 85 ARG A C 1
ATOM 637 O O . ARG A 1 85 ? -1.301 -13.865 -4.847 1.00 70.06 85 ARG A O 1
#